Protein AF-A0A969N640-F1 (afdb_monomer)

Mean predicted aligned error: 11.04 Å

Foldseek 3Di:
DVVQVVCVVVVNLVDQDDDPDPDPVVVVSVVVNVVSVVVVVVVVVVVVVCVVVVVVVVVVVVVVVVVVVVVVVVVVVVVVVLLVLLVVLVVLEDDPVNQVPQPPDNDDDDDDAPDSAALWDWHWDADPNDIDIDIDGQPDHDDVSRVLNVVLSVLLVVCVVVVPDPVVVSVVSSVVD

Solvent-accessible surface area (backbone atoms only — not comparable to full-atom values): 10188 Å² total; per-residue (Å²): 101,72,72,38,54,55,37,42,74,72,69,41,52,85,61,68,50,89,60,97,47,97,48,74,69,21,56,51,33,53,52,50,38,50,52,36,50,50,52,42,52,50,51,56,50,50,52,50,49,50,53,51,52,51,50,53,50,51,51,51,51,52,51,51,53,51,51,51,53,51,52,53,52,52,51,53,50,51,52,52,52,43,52,52,52,36,52,52,55,62,69,71,38,68,48,73,68,62,37,66,67,41,80,99,52,93,59,88,86,87,87,80,50,93,55,76,26,36,15,66,45,58,44,71,46,81,55,94,91,43,80,48,78,49,75,47,73,37,85,70,65,28,66,68,17,25,53,52,37,52,51,52,51,51,50,52,56,49,42,52,76,70,64,66,78,54,66,68,59,54,52,56,56,58,77,71,112

Secondary structure (DSSP, 8-state):
-HHHHHHHHTT-TT-------SSHHHHHHHHHHHHHHHHHHHHHHHHHHHHHHHHHHHHHHHHHHHHHHHHHHHHHHHHHHHHHHHHHHHHHSPPHHHHHTSTT---------SSSS--EEEEEEEETTEEEEEEEE-SS-SHHHHHHHHHHHHHHHHHHHTT---HHHHHHHHTT-

Nearest PDB structures (foldseek):
  3ke6-assembly3_A  TM=8.665E-01  e=3.451E-02  Mycobacterium tuberculosis
  8c5v-assembly1_I  TM=5.801E-01  e=3.039E+00  Escherichia coli

Sequence (177 aa):
MRHGAERVRAGDYRTQVSLTSQDEFGLLAETFNSMVDEIRTQAETLESEVANRTAELAEANQAISTLNQQLQNENRRMEAELQVTRRLQQMILPGATELSEVPDLDIAGFMEPANEVGGDYYDVLVDHGQIKIGIGDVTGHGLQSGVLMLMVQTAVRTLLVCNERDPIKFLTILNRV

Radius of gyration: 40.29 Å; Cα contacts (8 Å, |Δi|>4): 142; chains: 1; bounding box: 74×31×105 Å

Structure (mmCIF, N/CA/C/O backbone):
data_AF-A0A969N640-F1
#
_entry.id   AF-A0A969N640-F1
#
loop_
_atom_site.group_PDB
_atom_site.id
_atom_site.type_symbol
_atom_site.label_atom_id
_atom_site.label_alt_id
_atom_site.label_comp_id
_atom_site.label_asym_id
_atom_site.label_entity_id
_atom_site.label_seq_id
_atom_site.pdbx_PDB_ins_code
_atom_site.Cartn_x
_atom_site.Cartn_y
_atom_site.Cartn_z
_atom_site.occupancy
_atom_site.B_iso_or_equiv
_atom_site.auth_seq_id
_atom_site.auth_comp_id
_atom_site.auth_asym_id
_atom_site.auth_atom_id
_atom_site.pdbx_PDB_model_num
ATOM 1 N N . MET A 1 1 ? 37.304 1.270 -61.835 1.00 68.06 1 MET A N 1
ATOM 2 C CA . MET A 1 1 ? 35.858 1.336 -61.513 1.00 68.06 1 MET A CA 1
ATOM 3 C C . MET A 1 1 ? 35.291 0.020 -60.993 1.00 68.06 1 MET A C 1
ATOM 5 O O . MET A 1 1 ? 35.078 -0.066 -59.794 1.00 68.06 1 MET A O 1
ATOM 9 N N . ARG A 1 2 ? 35.099 -1.019 -61.826 1.00 74.50 2 ARG A N 1
ATOM 10 C CA . ARG A 1 2 ? 34.402 -2.268 -61.433 1.00 74.50 2 ARG A CA 1
ATOM 11 C C . ARG A 1 2 ? 34.910 -2.908 -60.131 1.00 74.50 2 ARG A C 1
ATOM 13 O O . ARG A 1 2 ? 34.117 -3.205 -59.250 1.00 74.50 2 ARG A O 1
ATOM 20 N N . HIS A 1 3 ? 36.227 -3.034 -59.985 1.00 77.31 3 HIS A N 1
ATOM 21 C CA . HIS A 1 3 ? 36.832 -3.655 -58.804 1.00 77.31 3 HIS A CA 1
ATOM 22 C C . HIS A 1 3 ? 36.669 -2.819 -57.517 1.00 77.31 3 HIS A C 1
ATOM 24 O O . HIS A 1 3 ? 36.533 -3.371 -56.432 1.00 77.31 3 HIS A O 1
ATOM 30 N N . GLY A 1 4 ? 36.630 -1.484 -57.630 1.00 77.44 4 GLY A N 1
ATOM 31 C CA . GLY A 1 4 ? 36.367 -0.602 -56.487 1.00 77.44 4 GLY A CA 1
ATOM 32 C C . GLY A 1 4 ? 34.902 -0.630 -56.052 1.00 77.44 4 GLY A C 1
ATOM 33 O O . GLY A 1 4 ? 34.619 -0.701 -54.861 1.00 77.44 4 GLY A O 1
ATOM 34 N N . ALA A 1 5 ? 33.975 -0.686 -57.012 1.00 78.44 5 ALA A N 1
ATOM 35 C CA . ALA A 1 5 ? 32.548 -0.838 -56.733 1.00 78.44 5 ALA A CA 1
ATOM 36 C C . ALA A 1 5 ? 32.213 -2.188 -56.071 1.00 78.44 5 ALA A C 1
ATOM 38 O O . ALA A 1 5 ? 31.399 -2.239 -55.151 1.00 78.44 5 ALA A O 1
ATOM 3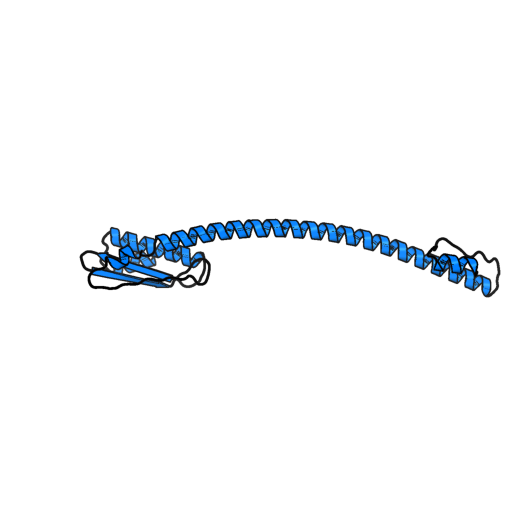9 N N . GLU A 1 6 ? 32.864 -3.279 -56.490 1.00 82.31 6 GLU A N 1
ATOM 40 C CA . GLU A 1 6 ? 32.692 -4.602 -55.871 1.00 82.31 6 GLU A CA 1
ATOM 41 C C . GLU A 1 6 ? 33.168 -4.631 -54.406 1.00 82.31 6 GLU A C 1
ATOM 43 O O . GLU A 1 6 ? 32.504 -5.249 -53.575 1.00 82.31 6 GLU A O 1
ATOM 48 N N . ARG A 1 7 ? 34.254 -3.917 -54.069 1.00 81.19 7 ARG A N 1
ATOM 49 C CA . ARG A 1 7 ? 34.759 -3.799 -52.688 1.00 81.19 7 ARG A CA 1
ATOM 50 C C . ARG A 1 7 ? 33.852 -2.960 -51.790 1.00 81.19 7 ARG A C 1
ATOM 52 O O . ARG A 1 7 ? 33.520 -3.399 -50.695 1.00 81.19 7 ARG A O 1
ATOM 59 N N . VAL A 1 8 ? 33.372 -1.816 -52.276 1.00 83.38 8 VAL A N 1
ATOM 60 C CA . VAL A 1 8 ? 32.396 -0.982 -51.547 1.00 83.38 8 VAL A CA 1
ATOM 61 C C . VAL A 1 8 ? 31.102 -1.757 -51.286 1.00 83.38 8 VAL A C 1
ATOM 63 O O . VAL A 1 8 ? 30.585 -1.733 -50.174 1.00 83.38 8 VAL A O 1
ATOM 66 N N . ARG A 1 9 ? 30.618 -2.537 -52.265 1.00 80.62 9 ARG A N 1
ATOM 67 C CA . ARG A 1 9 ? 29.452 -3.422 -52.082 1.00 80.62 9 ARG A CA 1
ATOM 68 C C . ARG A 1 9 ? 29.693 -4.518 -51.036 1.00 80.62 9 ARG A C 1
ATOM 70 O O . ARG A 1 9 ? 28.743 -4.985 -50.420 1.00 80.62 9 ARG A O 1
ATOM 77 N N . ALA A 1 10 ? 30.941 -4.937 -50.844 1.00 84.25 10 ALA A N 1
ATOM 78 C CA . ALA A 1 10 ? 31.332 -5.884 -49.804 1.00 84.25 10 ALA A CA 1
ATOM 79 C C . ALA A 1 10 ? 31.536 -5.224 -48.421 1.00 84.25 10 ALA A C 1
ATOM 81 O O . ALA A 1 10 ? 31.954 -5.909 -47.491 1.00 84.25 10 ALA A O 1
ATOM 82 N N . GLY A 1 11 ? 31.241 -3.923 -48.275 1.00 79.00 11 GLY A N 1
ATOM 83 C CA . GLY A 1 11 ? 31.370 -3.166 -47.024 1.00 79.00 11 GLY A CA 1
ATOM 84 C C . GLY A 1 11 ? 32.745 -2.524 -46.805 1.00 79.00 11 GLY A C 1
ATOM 85 O O . GLY A 1 11 ? 33.001 -1.967 -45.742 1.00 79.00 11 GLY A O 1
ATOM 86 N N . ASP A 1 12 ? 33.643 -2.585 -47.792 1.00 82.88 12 ASP A N 1
ATOM 87 C CA . ASP A 1 12 ? 34.991 -2.020 -47.703 1.00 82.88 12 ASP A CA 1
ATOM 88 C C . ASP A 1 12 ? 35.039 -0.582 -48.248 1.00 82.88 12 ASP A C 1
ATOM 90 O O . ASP A 1 12 ? 35.479 -0.313 -49.374 1.00 82.88 12 ASP A O 1
ATOM 94 N N . TYR A 1 13 ? 34.595 0.357 -47.407 1.00 81.69 13 TYR A N 1
ATOM 95 C CA . TYR A 1 13 ? 34.566 1.801 -47.682 1.00 81.69 13 TYR A CA 1
ATOM 96 C C . TYR A 1 13 ? 35.938 2.493 -47.570 1.00 81.69 13 TYR A C 1
ATOM 98 O O . TYR A 1 13 ? 36.031 3.719 -47.582 1.00 81.69 13 TYR A O 1
ATOM 106 N N . ARG A 1 14 ? 37.035 1.731 -47.447 1.00 79.25 14 ARG A N 1
ATOM 107 C CA . ARG A 1 14 ? 38.412 2.267 -47.488 1.00 79.25 14 ARG A CA 1
ATOM 108 C C . ARG A 1 14 ? 38.986 2.280 -48.903 1.00 79.25 14 ARG A C 1
ATOM 110 O O . ARG A 1 14 ? 40.107 2.732 -49.126 1.00 79.25 14 ARG A O 1
ATOM 117 N N . THR A 1 15 ? 38.236 1.745 -49.859 1.00 76.00 15 THR A N 1
ATOM 118 C CA . THR A 1 15 ? 38.644 1.662 -51.256 1.00 76.00 15 THR A CA 1
ATOM 119 C C . THR A 1 15 ? 38.383 2.973 -51.972 1.00 76.00 15 THR A C 1
ATOM 121 O O . THR A 1 15 ? 37.240 3.407 -52.054 1.00 76.00 15 THR A O 1
ATOM 124 N N . GLN A 1 16 ? 39.416 3.540 -52.587 1.00 75.50 16 GLN A N 1
ATOM 125 C CA . GLN A 1 16 ? 39.259 4.629 -53.545 1.00 75.50 16 GLN A CA 1
ATOM 126 C C . GLN A 1 16 ? 39.475 4.108 -54.963 1.00 75.50 16 GLN A C 1
ATOM 128 O O . GLN A 1 16 ? 40.333 3.256 -55.215 1.00 75.50 16 GLN A O 1
ATOM 133 N N . VAL A 1 17 ? 38.690 4.616 -55.906 1.00 79.38 17 VAL A N 1
ATOM 134 C CA . VAL A 1 17 ? 38.925 4.382 -57.327 1.00 79.38 17 VAL A CA 1
ATOM 135 C C . VAL A 1 17 ? 39.843 5.477 -57.849 1.00 79.38 17 VAL A C 1
ATOM 137 O O . VAL A 1 17 ? 39.431 6.625 -57.982 1.00 79.38 17 VAL A O 1
ATOM 140 N N . SER A 1 18 ? 41.084 5.119 -58.173 1.00 67.81 18 SER A N 1
ATOM 141 C CA . SER A 1 18 ? 42.029 6.025 -58.829 1.00 67.81 18 SER A CA 1
ATOM 142 C C . SER A 1 18 ? 41.826 5.975 -60.345 1.00 67.81 18 SER A C 1
ATOM 144 O O . SER A 1 18 ? 42.110 4.959 -60.981 1.00 67.81 18 SER A O 1
ATOM 146 N N . LEU A 1 19 ? 41.316 7.059 -60.928 1.00 69.81 19 LEU A N 1
ATOM 147 C CA . LEU A 1 19 ? 41.245 7.265 -62.374 1.00 69.81 19 LEU A CA 1
ATOM 148 C C . LEU A 1 19 ? 41.818 8.643 -62.698 1.00 69.81 19 LEU A C 1
ATOM 150 O O . LEU A 1 19 ? 41.260 9.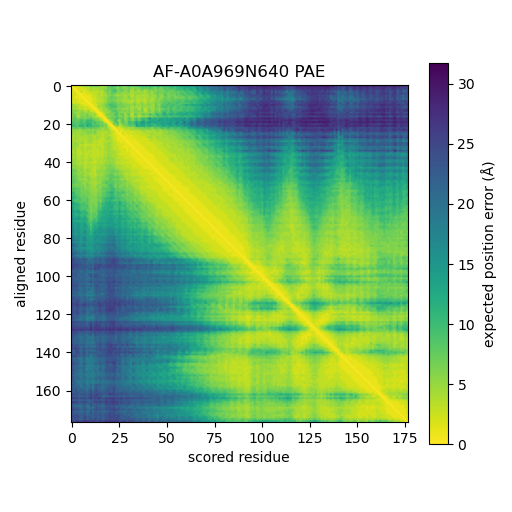656 -62.294 1.00 69.81 19 LEU A O 1
ATOM 154 N N . THR A 1 20 ? 42.924 8.676 -63.436 1.00 61.50 20 THR A N 1
ATOM 155 C CA . THR A 1 20 ? 43.537 9.921 -63.910 1.00 61.50 20 THR A CA 1
ATOM 156 C C . THR A 1 20 ? 43.004 10.213 -65.308 1.00 61.50 20 THR A C 1
ATOM 158 O O . THR A 1 20 ? 43.667 9.929 -66.302 1.00 61.50 20 THR A O 1
ATOM 161 N N . SER A 1 21 ? 41.768 10.703 -65.394 1.00 71.62 21 SER A N 1
ATOM 162 C CA . SER A 1 21 ? 41.173 11.160 -66.654 1.00 71.62 21 SER A CA 1
ATOM 163 C C . SER A 1 21 ? 40.450 12.484 -66.431 1.00 71.62 21 SER A C 1
ATOM 165 O O . SER A 1 21 ? 39.826 12.667 -65.393 1.00 71.62 21 SER A O 1
ATOM 167 N N . GLN A 1 22 ? 40.549 13.413 -67.384 1.00 73.50 22 GLN A N 1
ATOM 168 C CA . GLN A 1 22 ? 39.854 14.713 -67.346 1.00 73.50 22 GLN A CA 1
ATOM 169 C C . GLN A 1 22 ? 38.490 14.667 -68.061 1.00 73.50 22 GLN A C 1
ATOM 171 O O . GLN A 1 22 ? 37.955 15.698 -68.460 1.00 73.50 22 GLN A O 1
ATOM 176 N N . ASP A 1 23 ? 37.951 13.466 -68.266 1.00 81.00 23 ASP A N 1
ATOM 177 C CA . ASP A 1 23 ? 36.669 13.216 -68.919 1.00 81.00 23 ASP A CA 1
ATOM 178 C C . ASP A 1 23 ? 35.560 12.872 -67.902 1.00 81.00 23 ASP A C 1
ATOM 180 O O . ASP A 1 23 ? 35.745 12.900 -66.682 1.00 81.00 23 ASP A O 1
ATOM 184 N N . GLU A 1 24 ? 34.382 12.522 -68.415 1.00 81.31 24 GLU A N 1
ATOM 185 C CA . GLU A 1 24 ? 33.203 12.139 -67.629 1.00 81.31 24 GLU A CA 1
ATOM 186 C C . GLU A 1 24 ? 33.459 10.936 -66.696 1.00 81.31 24 GLU A C 1
ATOM 188 O O . GLU A 1 24 ? 32.820 10.814 -65.648 1.00 81.31 24 GLU A O 1
ATOM 193 N N . PHE A 1 25 ? 34.422 10.064 -67.023 1.00 79.88 25 PHE A N 1
ATOM 194 C CA . PHE A 1 25 ? 34.791 8.927 -66.177 1.00 79.88 25 PHE A CA 1
ATOM 195 C C . PHE A 1 25 ? 35.654 9.345 -64.983 1.00 79.88 25 PHE A C 1
ATOM 197 O O . PHE A 1 25 ? 35.561 8.712 -63.928 1.00 79.88 25 PHE A O 1
ATOM 204 N N . GLY A 1 26 ? 36.454 10.406 -65.127 1.00 79.81 26 GLY A N 1
ATOM 205 C CA . GLY A 1 26 ? 37.161 11.052 -64.019 1.00 79.81 26 GLY A CA 1
ATOM 206 C C . GLY A 1 26 ? 36.195 11.681 -63.016 1.00 79.81 26 GLY A C 1
ATOM 207 O O . GLY A 1 26 ? 36.244 11.360 -61.829 1.00 79.81 26 GLY A O 1
ATOM 208 N N . LEU A 1 27 ? 35.232 12.472 -63.505 1.00 83.19 27 LEU A N 1
ATOM 209 C CA . LEU A 1 27 ? 34.199 13.100 -62.668 1.00 83.19 27 LEU A CA 1
ATOM 210 C C . LEU A 1 27 ? 33.345 12.063 -61.915 1.00 83.19 27 LEU A C 1
ATOM 212 O O . LEU A 1 27 ? 33.031 12.233 -60.733 1.00 83.19 27 LEU A O 1
ATOM 216 N N . LEU A 1 28 ? 32.991 10.955 -62.576 1.00 84.75 28 LEU A N 1
ATOM 217 C CA . LEU A 1 28 ? 32.268 9.855 -61.938 1.00 84.75 28 LEU A CA 1
ATOM 218 C C . LEU A 1 28 ? 33.107 9.171 -60.847 1.00 84.75 28 LEU A C 1
ATOM 220 O O . LEU A 1 28 ? 32.552 8.755 -59.832 1.00 84.75 28 LEU A O 1
ATOM 224 N N . ALA A 1 29 ? 34.427 9.049 -61.032 1.00 83.50 29 ALA A N 1
ATOM 225 C CA . ALA A 1 29 ? 35.324 8.465 -60.033 1.00 83.50 29 ALA A CA 1
ATOM 226 C C . ALA A 1 29 ? 35.430 9.345 -58.784 1.00 83.50 29 ALA A C 1
ATOM 228 O O . ALA A 1 29 ? 35.357 8.828 -57.671 1.00 83.50 29 ALA A O 1
ATOM 229 N N . GLU A 1 30 ? 35.538 10.662 -58.961 1.00 84.88 30 GLU A N 1
ATOM 230 C CA . GLU A 1 30 ? 35.542 11.630 -57.860 1.00 84.88 30 GLU A CA 1
ATOM 231 C C . GLU A 1 30 ? 34.211 11.626 -57.100 1.00 84.88 30 GLU A C 1
ATOM 233 O O . GLU A 1 30 ? 34.201 11.505 -55.874 1.00 84.88 30 GLU A O 1
ATOM 238 N N . THR A 1 31 ? 33.085 11.651 -57.821 1.00 86.88 31 THR A N 1
ATOM 239 C CA . THR A 1 31 ? 31.741 11.593 -57.219 1.00 86.88 31 THR A CA 1
ATOM 240 C C . THR A 1 31 ? 31.531 10.281 -56.458 1.00 86.88 31 THR A C 1
ATOM 242 O O . THR A 1 31 ? 31.010 10.278 -55.343 1.00 86.88 31 THR A O 1
ATOM 245 N N . PHE A 1 32 ? 31.977 9.156 -57.028 1.00 86.94 32 PHE A N 1
ATOM 246 C CA . PHE A 1 32 ? 31.930 7.851 -56.370 1.00 86.94 32 PHE A CA 1
ATOM 247 C C . PHE A 1 32 ? 32.767 7.833 -55.086 1.00 86.94 32 PHE A C 1
ATOM 249 O O . PHE A 1 32 ? 32.270 7.401 -54.050 1.00 86.94 32 PHE A O 1
ATOM 256 N N . ASN A 1 33 ? 34.003 8.338 -55.127 1.00 86.38 33 ASN A N 1
ATOM 257 C CA . ASN A 1 33 ? 34.869 8.398 -53.949 1.00 86.38 33 ASN A CA 1
ATOM 258 C C . ASN A 1 33 ? 34.276 9.298 -52.850 1.00 86.38 33 ASN A C 1
ATOM 260 O O . ASN A 1 33 ? 34.299 8.906 -51.687 1.00 86.38 33 ASN A O 1
ATOM 264 N N . SER A 1 34 ? 33.673 10.439 -53.207 1.00 89.31 34 SER A N 1
ATOM 265 C CA . SER A 1 34 ? 33.004 11.321 -52.240 1.00 89.31 34 SER A CA 1
ATOM 266 C C . SER A 1 34 ? 31.808 10.642 -51.564 1.00 89.31 34 SER A C 1
ATOM 268 O O . SER A 1 34 ? 31.659 10.756 -50.352 1.00 89.31 34 SER A O 1
ATOM 270 N N . MET A 1 35 ? 30.980 9.899 -52.313 1.00 89.19 35 MET A N 1
ATOM 271 C CA . MET A 1 35 ? 29.875 9.124 -51.724 1.00 89.19 35 MET A CA 1
ATOM 272 C C . MET A 1 35 ? 30.386 8.022 -50.787 1.00 89.19 35 MET A C 1
ATOM 274 O O . MET A 1 35 ? 29.795 7.781 -49.739 1.00 89.19 35 MET A O 1
ATOM 278 N N . VAL A 1 36 ? 31.484 7.347 -51.142 1.00 89.19 36 VAL A N 1
ATOM 279 C CA . VAL A 1 36 ? 32.095 6.306 -50.297 1.00 89.19 36 VAL A CA 1
ATOM 280 C C . VAL A 1 36 ? 32.647 6.896 -48.999 1.00 89.19 36 VAL A C 1
ATOM 282 O O . VAL A 1 36 ? 32.447 6.308 -47.936 1.00 89.19 36 VAL A O 1
ATOM 285 N N . ASP A 1 37 ? 33.299 8.057 -49.070 1.00 88.94 37 ASP A N 1
ATOM 286 C CA . ASP A 1 37 ? 33.786 8.763 -47.884 1.00 88.94 37 ASP A CA 1
ATOM 287 C C . ASP A 1 37 ? 32.623 9.233 -46.991 1.00 88.94 37 ASP A C 1
ATOM 289 O O . ASP A 1 37 ? 32.688 9.051 -45.776 1.00 88.94 37 ASP A O 1
ATOM 293 N N . GLU A 1 38 ? 31.531 9.745 -47.569 1.00 91.56 38 GLU A N 1
ATOM 294 C CA . GLU A 1 38 ? 30.337 10.143 -46.811 1.00 91.56 38 GLU A CA 1
ATOM 295 C C . GLU A 1 38 ? 29.669 8.946 -46.114 1.00 91.56 38 GLU A C 1
ATOM 297 O O . GLU A 1 38 ? 29.370 9.017 -44.921 1.00 91.56 38 GLU A O 1
ATOM 302 N N . ILE A 1 39 ? 29.508 7.816 -46.816 1.00 90.06 39 ILE A N 1
ATOM 303 C CA . ILE A 1 39 ? 28.973 6.572 -46.239 1.00 90.06 39 ILE A CA 1
ATOM 304 C C . ILE A 1 39 ? 29.855 6.082 -45.088 1.00 90.06 39 ILE A C 1
ATOM 306 O O . ILE A 1 39 ? 29.331 5.678 -44.050 1.00 90.06 39 ILE A O 1
ATOM 310 N N . ARG A 1 40 ? 31.186 6.134 -45.237 1.00 88.06 40 ARG A N 1
ATOM 311 C CA . ARG A 1 40 ? 32.113 5.754 -44.161 1.00 88.06 40 ARG A CA 1
ATOM 312 C C . ARG A 1 40 ? 31.911 6.635 -42.933 1.00 88.06 40 ARG A C 1
ATOM 314 O O . ARG A 1 40 ? 31.755 6.112 -41.834 1.00 88.06 40 ARG A O 1
ATOM 321 N N . THR A 1 41 ? 31.888 7.954 -43.115 1.00 92.12 41 THR A N 1
ATOM 322 C CA . THR A 1 41 ? 31.708 8.901 -42.009 1.00 92.12 41 THR A CA 1
ATOM 323 C C . THR A 1 41 ? 30.354 8.724 -41.326 1.00 92.12 41 THR A C 1
ATOM 325 O O . THR A 1 41 ? 30.282 8.768 -40.096 1.00 92.12 41 THR A O 1
ATOM 328 N N . GLN A 1 42 ? 29.287 8.475 -42.089 1.00 92.00 42 GLN A N 1
ATOM 329 C CA . GLN A 1 42 ? 27.976 8.170 -41.518 1.00 92.00 42 GLN A CA 1
ATOM 330 C C . GLN A 1 42 ? 27.998 6.864 -40.719 1.00 92.00 42 GLN A C 1
ATOM 332 O O . GLN A 1 42 ? 27.492 6.850 -39.601 1.00 92.00 42 GLN A O 1
ATOM 337 N N . ALA A 1 43 ? 28.613 5.797 -41.240 1.00 89.44 43 ALA A N 1
ATOM 338 C CA . ALA A 1 43 ? 28.718 4.518 -40.538 1.00 89.44 43 ALA A CA 1
ATOM 339 C C . ALA A 1 43 ? 29.484 4.653 -39.212 1.00 89.44 43 ALA A C 1
ATOM 341 O O . ALA A 1 43 ? 28.984 4.229 -38.175 1.00 89.44 43 ALA A O 1
ATOM 342 N N . GLU A 1 44 ? 30.638 5.325 -39.221 1.00 90.69 44 GLU A N 1
ATOM 343 C CA . GLU A 1 44 ? 31.444 5.575 -38.016 1.00 90.69 44 GLU A CA 1
ATOM 344 C C . GLU A 1 44 ? 30.684 6.426 -36.983 1.00 90.69 44 GLU A C 1
ATOM 346 O O . GLU A 1 44 ? 30.726 6.151 -35.781 1.00 90.69 44 GLU A O 1
ATOM 351 N N . THR A 1 45 ? 29.946 7.442 -37.442 1.00 95.56 45 THR A N 1
ATOM 352 C CA . THR A 1 45 ? 29.126 8.291 -36.563 1.00 95.56 45 THR A CA 1
ATOM 353 C C . THR A 1 45 ? 27.988 7.493 -35.932 1.00 95.56 45 THR A C 1
ATOM 355 O O . THR A 1 45 ? 27.774 7.582 -34.724 1.00 95.56 45 THR A O 1
ATOM 358 N N . LEU A 1 46 ? 27.286 6.682 -36.729 1.00 95.25 46 LEU A N 1
ATOM 359 C CA . LEU A 1 46 ? 26.159 5.876 -36.266 1.00 95.25 46 LEU A CA 1
ATOM 360 C C . LEU A 1 46 ? 26.611 4.800 -35.274 1.00 95.25 46 LEU A C 1
ATOM 362 O O . LEU A 1 46 ? 25.953 4.592 -34.261 1.00 95.25 46 LEU A O 1
ATOM 366 N N . GLU A 1 47 ? 27.744 4.141 -35.531 1.00 93.88 47 GLU A N 1
ATOM 367 C CA . GLU A 1 47 ? 28.332 3.165 -34.607 1.00 93.88 47 GLU A CA 1
ATOM 368 C C . GLU A 1 47 ? 28.692 3.809 -33.264 1.00 93.88 47 GLU A C 1
ATOM 370 O O . GLU A 1 47 ? 28.375 3.256 -32.209 1.00 93.88 47 GLU A O 1
ATOM 375 N N . SER A 1 48 ? 29.291 5.004 -33.295 1.00 96.00 48 SER A N 1
ATOM 376 C CA . SER A 1 48 ? 29.595 5.780 -32.089 1.00 96.00 48 SER A CA 1
ATOM 377 C C . SER A 1 48 ? 28.325 6.168 -31.325 1.00 96.00 48 SER A C 1
ATOM 379 O O . SER A 1 48 ? 28.246 5.993 -30.107 1.00 96.00 48 SER A O 1
ATOM 381 N N . GLU A 1 49 ? 27.289 6.636 -32.026 1.00 96.56 49 GLU A N 1
ATOM 382 C CA . GLU A 1 49 ? 26.020 7.007 -31.400 1.00 96.56 49 GLU A CA 1
ATOM 383 C C . GLU A 1 49 ? 25.307 5.791 -30.797 1.00 96.56 49 GLU A C 1
ATOM 385 O O . GLU A 1 49 ? 24.862 5.850 -29.652 1.00 96.56 49 GLU A O 1
ATOM 390 N N . VAL A 1 50 ? 25.264 4.661 -31.508 1.00 97.38 50 VAL A N 1
ATOM 391 C CA . VAL A 1 50 ? 24.702 3.406 -30.990 1.00 97.38 50 VAL A CA 1
ATOM 392 C C . VAL A 1 50 ? 25.465 2.942 -29.753 1.00 97.38 50 VAL A C 1
ATOM 394 O O . VAL A 1 50 ? 24.829 2.557 -28.771 1.00 97.38 50 VAL A O 1
ATOM 397 N N . ALA A 1 51 ? 26.798 3.006 -29.751 1.00 96.38 51 ALA A N 1
ATOM 398 C CA . ALA A 1 51 ? 27.600 2.641 -28.586 1.00 96.38 51 ALA A CA 1
ATOM 399 C C . ALA A 1 51 ? 27.279 3.532 -27.373 1.00 96.38 51 ALA A C 1
ATOM 401 O O . ALA A 1 51 ? 27.011 3.013 -26.286 1.00 96.38 51 ALA A O 1
ATOM 402 N N . ASN A 1 52 ? 27.214 4.853 -27.571 1.00 96.88 52 ASN A N 1
ATOM 403 C CA . ASN A 1 52 ? 26.884 5.808 -26.512 1.00 96.88 52 ASN A CA 1
ATOM 404 C C . ASN A 1 52 ? 25.465 5.589 -25.972 1.00 96.88 52 ASN A C 1
ATOM 406 O O . ASN A 1 52 ? 25.277 5.453 -24.765 1.00 96.88 52 ASN A O 1
ATOM 410 N N . ARG A 1 53 ? 24.467 5.461 -26.855 1.00 96.56 53 ARG A N 1
ATOM 411 C CA . ARG A 1 53 ? 23.073 5.206 -26.461 1.00 96.56 53 ARG A CA 1
ATOM 412 C C . ARG A 1 53 ? 22.897 3.863 -25.766 1.00 96.56 53 ARG A C 1
ATOM 414 O O . ARG A 1 53 ? 22.106 3.762 -24.834 1.00 96.56 53 ARG A O 1
ATOM 421 N N . THR A 1 54 ? 23.635 2.838 -26.187 1.00 97.12 54 THR A N 1
ATOM 422 C CA . THR A 1 54 ? 23.602 1.524 -25.531 1.00 97.12 54 THR A CA 1
ATOM 423 C C . THR A 1 54 ? 24.177 1.607 -24.118 1.00 97.12 54 THR A C 1
ATOM 425 O O . THR A 1 54 ? 23.617 1.002 -23.204 1.00 97.12 54 THR A O 1
ATOM 428 N N . ALA A 1 55 ? 25.246 2.384 -23.913 1.00 97.06 55 ALA A N 1
ATOM 429 C CA . ALA A 1 55 ? 25.813 2.625 -22.589 1.00 97.06 55 ALA A CA 1
ATOM 430 C C . ALA A 1 55 ? 24.852 3.416 -21.682 1.00 97.06 55 ALA A C 1
ATOM 432 O O . ALA A 1 55 ? 24.578 2.975 -20.567 1.00 97.06 55 ALA A O 1
ATOM 433 N N . GLU A 1 56 ? 24.271 4.514 -22.183 1.00 97.25 56 GLU A N 1
ATOM 434 C CA . GLU A 1 56 ? 23.252 5.301 -21.465 1.00 97.25 56 GLU A CA 1
ATOM 435 C C . GLU A 1 56 ? 22.050 4.432 -21.062 1.00 97.25 56 GLU A C 1
ATOM 437 O O . GLU A 1 56 ? 21.579 4.479 -19.925 1.00 97.25 56 GLU A O 1
ATOM 442 N N . LEU A 1 57 ? 21.560 3.600 -21.986 1.00 97.75 57 LEU A N 1
ATOM 443 C CA . LEU A 1 57 ? 20.426 2.716 -21.734 1.00 97.75 57 LEU A CA 1
ATOM 444 C C . LEU A 1 57 ? 20.764 1.637 -20.697 1.00 97.75 57 LEU A C 1
ATOM 446 O O . LEU A 1 57 ? 19.919 1.301 -19.866 1.00 97.75 57 LEU A O 1
ATOM 450 N N . ALA A 1 58 ? 21.981 1.091 -20.725 1.00 97.19 58 ALA A N 1
ATOM 451 C CA . ALA A 1 58 ? 22.435 0.124 -19.731 1.00 97.19 58 ALA A CA 1
ATOM 452 C C . ALA A 1 58 ? 22.484 0.744 -18.326 1.00 97.19 58 ALA A C 1
ATOM 454 O O . ALA A 1 58 ? 21.988 0.136 -17.374 1.00 97.19 58 ALA A O 1
ATOM 455 N N . GLU A 1 59 ? 23.002 1.968 -18.207 1.00 97.75 59 GLU A N 1
ATOM 456 C CA . GLU A 1 59 ? 23.032 2.713 -16.946 1.00 97.75 59 GLU A CA 1
ATOM 457 C C . GLU A 1 59 ? 21.615 3.007 -16.432 1.00 97.75 59 GLU A C 1
ATOM 459 O O . GLU A 1 59 ? 21.291 2.703 -15.280 1.00 97.75 59 GLU A O 1
ATOM 464 N N . ALA A 1 60 ? 20.732 3.510 -17.299 1.00 96.88 60 ALA A N 1
ATOM 465 C CA . ALA A 1 60 ? 19.341 3.782 -16.950 1.00 96.88 60 ALA A CA 1
ATOM 466 C C . ALA A 1 60 ? 18.601 2.513 -16.493 1.00 96.88 60 ALA A C 1
ATOM 468 O O . ALA A 1 60 ? 17.900 2.530 -15.479 1.00 96.88 60 ALA A O 1
ATOM 469 N N . ASN A 1 61 ? 18.793 1.388 -17.188 1.00 97.50 61 ASN A N 1
ATOM 470 C CA . ASN A 1 61 ? 18.198 0.106 -16.808 1.00 97.50 61 ASN A CA 1
ATOM 471 C C . ASN A 1 61 ? 18.708 -0.387 -15.448 1.00 97.50 61 ASN A C 1
ATOM 473 O O . ASN A 1 61 ? 17.926 -0.901 -14.645 1.00 97.50 61 ASN A O 1
ATOM 477 N N . GLN A 1 62 ? 19.998 -0.206 -15.155 1.00 97.62 62 GLN A N 1
ATOM 478 C CA . GLN A 1 62 ? 20.567 -0.56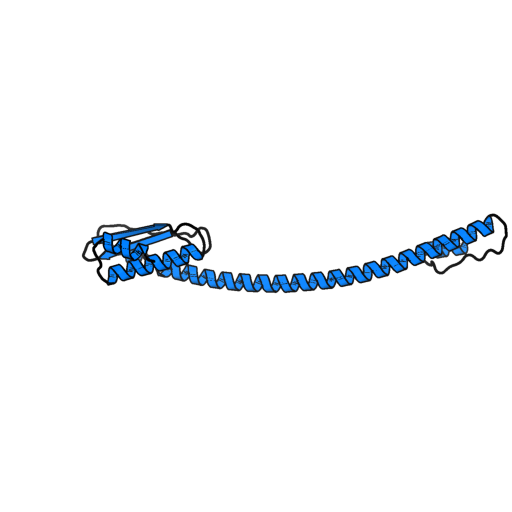4 -13.858 1.00 97.62 62 GLN A CA 1
ATOM 479 C C . GLN A 1 62 ? 20.008 0.314 -12.728 1.00 97.62 62 GLN A C 1
ATOM 481 O O . GLN A 1 62 ? 19.664 -0.199 -11.656 1.00 97.62 62 GLN A O 1
ATOM 486 N N . ALA A 1 63 ? 19.857 1.618 -12.971 1.00 97.31 63 ALA A N 1
ATOM 487 C CA . ALA A 1 63 ? 19.242 2.542 -12.023 1.00 97.31 63 ALA A CA 1
ATOM 488 C C . ALA A 1 63 ? 17.775 2.170 -11.744 1.00 97.31 63 ALA A C 1
ATOM 490 O O . ALA A 1 63 ? 17.385 2.039 -10.582 1.00 97.31 63 ALA A O 1
ATOM 491 N N . ILE A 1 64 ? 16.986 1.903 -12.792 1.00 98.00 64 ILE A N 1
ATOM 492 C CA . ILE A 1 64 ? 15.588 1.455 -12.674 1.00 98.00 64 ILE A CA 1
ATOM 493 C C . ILE A 1 64 ? 15.501 0.140 -11.895 1.00 98.00 64 ILE A C 1
ATOM 495 O O . ILE A 1 64 ? 14.666 0.009 -11.002 1.00 98.00 64 ILE A O 1
ATOM 499 N N . SER A 1 65 ? 16.371 -0.829 -12.189 1.00 97.69 65 SER A N 1
ATOM 500 C CA . SER A 1 65 ? 16.398 -2.107 -11.471 1.00 97.69 65 SER A CA 1
ATOM 501 C C . SER A 1 65 ? 16.670 -1.914 -9.978 1.00 97.69 65 SER A C 1
ATOM 503 O O . SER A 1 65 ? 16.010 -2.532 -9.142 1.00 97.69 65 SER A O 1
ATOM 505 N N . THR A 1 66 ? 17.615 -1.039 -9.635 1.00 97.81 66 THR A N 1
ATOM 506 C CA . THR A 1 66 ? 17.958 -0.734 -8.239 1.00 97.81 66 THR A CA 1
ATOM 507 C C . THR A 1 66 ? 16.786 -0.067 -7.521 1.00 97.81 66 THR A C 1
ATOM 509 O O . THR A 1 66 ? 16.414 -0.480 -6.422 1.00 97.81 66 THR A O 1
ATOM 512 N N . LEU A 1 67 ? 16.151 0.917 -8.162 1.00 97.38 67 LEU A N 1
ATOM 513 C CA . LEU A 1 67 ? 14.991 1.607 -7.606 1.00 97.38 67 LEU A CA 1
ATOM 514 C C . LEU A 1 67 ? 13.801 0.656 -7.412 1.00 97.38 67 LEU A C 1
ATOM 516 O O . LEU A 1 67 ? 13.163 0.671 -6.363 1.00 97.38 67 LEU A O 1
ATOM 520 N N . ASN A 1 68 ? 13.539 -0.224 -8.381 1.00 97.69 68 ASN A N 1
ATOM 521 C CA . ASN A 1 68 ? 12.487 -1.233 -8.271 1.00 97.69 68 ASN A CA 1
ATOM 522 C C . ASN A 1 68 ? 12.723 -2.180 -7.090 1.00 97.69 68 ASN A C 1
ATOM 524 O O . ASN A 1 68 ? 11.778 -2.506 -6.373 1.00 97.69 68 ASN A O 1
ATOM 528 N N . GLN A 1 69 ? 13.968 -2.596 -6.846 1.00 97.50 69 GLN A N 1
ATOM 529 C CA . GLN A 1 69 ? 14.299 -3.413 -5.676 1.00 97.50 69 GLN A CA 1
ATOM 530 C C . GLN A 1 69 ? 14.051 -2.665 -4.361 1.00 97.50 69 GLN A C 1
ATOM 532 O O . GLN A 1 69 ? 13.501 -3.243 -3.423 1.00 97.50 69 GLN A O 1
ATOM 537 N N . GLN A 1 70 ? 14.413 -1.381 -4.288 1.00 97.25 70 GLN A N 1
ATOM 538 C CA . GLN A 1 70 ? 14.143 -0.552 -3.110 1.00 97.25 70 GLN A CA 1
ATOM 539 C C . GLN A 1 70 ? 12.638 -0.403 -2.857 1.00 97.25 70 GLN A C 1
ATOM 541 O O . GLN A 1 70 ? 12.186 -0.645 -1.739 1.00 97.25 70 GLN A O 1
ATOM 546 N N . LEU A 1 71 ? 11.857 -0.098 -3.897 1.00 97.50 71 LEU A N 1
ATOM 547 C CA . LEU A 1 71 ? 10.399 0.010 -3.810 1.00 97.50 71 LEU A CA 1
ATOM 548 C C . LEU A 1 71 ? 9.748 -1.301 -3.363 1.00 97.50 71 LEU A C 1
ATOM 550 O O . LEU A 1 71 ? 8.871 -1.294 -2.505 1.00 97.50 71 LEU A O 1
ATOM 554 N N . GLN A 1 72 ? 10.196 -2.441 -3.895 1.00 97.19 72 GLN A N 1
ATOM 555 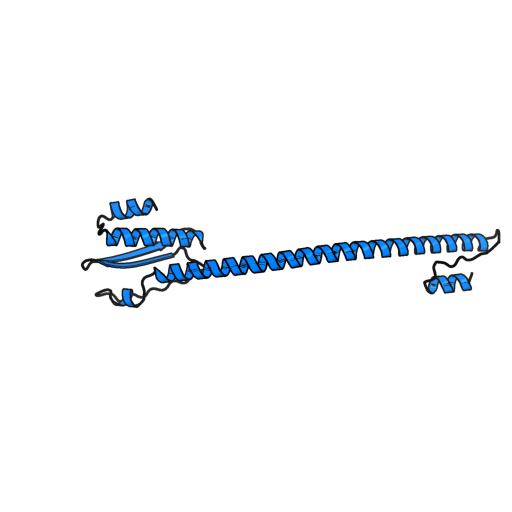C CA . GLN A 1 72 ? 9.690 -3.748 -3.471 1.00 97.19 72 GLN A CA 1
ATOM 556 C C . GLN A 1 72 ? 9.979 -4.031 -1.994 1.00 97.19 72 GLN A C 1
ATOM 558 O O . GLN A 1 72 ? 9.127 -4.586 -1.301 1.00 97.19 72 GLN A O 1
ATOM 563 N N . ASN A 1 73 ? 11.161 -3.660 -1.502 1.00 96.69 73 ASN A N 1
ATOM 564 C CA . ASN A 1 73 ? 11.512 -3.854 -0.098 1.00 96.69 73 ASN A CA 1
ATOM 565 C C . ASN A 1 73 ? 10.696 -2.943 0.829 1.00 96.69 73 ASN A C 1
ATOM 567 O O . ASN A 1 73 ? 10.201 -3.420 1.849 1.00 96.69 73 ASN A O 1
ATOM 571 N N . GLU A 1 74 ? 10.504 -1.674 0.464 1.00 95.94 74 GLU A N 1
ATOM 572 C CA . GLU A 1 74 ? 9.648 -0.753 1.222 1.00 95.94 74 GLU A CA 1
ATOM 573 C C . GLU A 1 74 ? 8.188 -1.217 1.238 1.00 95.94 74 GLU A C 1
ATOM 575 O O . GLU A 1 74 ? 7.582 -1.257 2.306 1.00 95.94 74 GLU A O 1
ATOM 580 N N . ASN A 1 75 ? 7.647 -1.663 0.099 1.00 93.50 75 ASN A N 1
ATOM 581 C CA . ASN A 1 75 ? 6.289 -2.207 0.035 1.00 93.50 75 ASN A CA 1
ATOM 582 C C . ASN A 1 75 ? 6.117 -3.413 0.964 1.00 93.50 75 ASN A C 1
ATOM 584 O O . ASN A 1 75 ? 5.152 -3.461 1.720 1.00 93.50 75 ASN A O 1
ATOM 588 N N . ARG A 1 76 ? 7.074 -4.352 0.977 1.00 94.44 76 ARG A N 1
ATOM 589 C CA . ARG A 1 76 ? 7.036 -5.495 1.908 1.00 94.44 76 ARG A CA 1
ATOM 590 C C . ARG A 1 76 ? 7.082 -5.055 3.370 1.00 94.44 76 ARG A C 1
ATOM 592 O O . ARG A 1 76 ? 6.414 -5.663 4.202 1.00 94.44 76 ARG A O 1
ATOM 599 N N . ARG A 1 77 ? 7.874 -4.025 3.701 1.00 94.31 77 ARG A N 1
ATOM 600 C CA . ARG A 1 77 ? 7.927 -3.496 5.072 1.00 94.31 77 ARG A CA 1
ATOM 601 C C . ARG A 1 77 ? 6.586 -2.881 5.469 1.00 94.31 77 ARG A C 1
ATOM 603 O O . ARG A 1 77 ? 6.074 -3.219 6.531 1.00 94.31 77 ARG A O 1
ATOM 610 N N . MET A 1 78 ? 6.005 -2.044 4.609 1.00 89.56 78 MET A N 1
ATOM 611 C CA . MET A 1 78 ? 4.693 -1.436 4.856 1.00 89.56 78 MET A CA 1
ATOM 612 C C . MET A 1 78 ? 3.594 -2.490 4.988 1.00 89.56 78 MET A C 1
ATOM 614 O O . MET A 1 78 ? 2.765 -2.402 5.886 1.00 89.56 78 MET A O 1
ATOM 618 N N . GLU A 1 79 ? 3.610 -3.525 4.149 1.00 89.06 79 GLU A N 1
ATOM 619 C CA . GLU A 1 79 ? 2.646 -4.623 4.227 1.00 89.06 79 GLU A CA 1
ATOM 620 C C . GLU A 1 79 ? 2.746 -5.375 5.565 1.00 89.06 79 GLU A C 1
ATOM 622 O O . GLU A 1 79 ? 1.727 -5.676 6.187 1.00 89.06 79 GLU A O 1
ATOM 627 N N . ALA A 1 80 ? 3.965 -5.611 6.062 1.00 89.38 80 ALA A N 1
ATOM 628 C CA . ALA A 1 80 ? 4.174 -6.209 7.379 1.00 89.38 80 ALA A CA 1
ATOM 629 C C . ALA A 1 80 ? 3.652 -5.313 8.519 1.00 89.38 80 ALA A C 1
ATOM 631 O O . ALA A 1 80 ? 3.002 -5.810 9.440 1.00 89.38 80 ALA A O 1
ATOM 632 N N . GLU A 1 81 ? 3.894 -4.001 8.456 1.00 87.19 81 GLU A N 1
ATOM 633 C CA . GLU A 1 81 ? 3.366 -3.037 9.432 1.00 87.19 81 GLU A CA 1
ATOM 634 C C . GLU A 1 81 ? 1.827 -3.018 9.428 1.00 87.19 81 GLU A C 1
ATOM 636 O O . GLU A 1 81 ? 1.202 -3.110 10.487 1.00 87.19 81 GLU A O 1
ATOM 641 N N . LEU A 1 82 ? 1.205 -3.006 8.246 1.00 85.31 82 LEU A N 1
ATOM 642 C CA . LEU A 1 82 ? -0.253 -3.044 8.098 1.00 85.31 82 LEU A CA 1
ATOM 643 C C . LEU A 1 82 ? -0.861 -4.350 8.627 1.00 85.31 82 LEU A C 1
ATOM 645 O O . LEU A 1 82 ? -1.901 -4.315 9.289 1.00 85.31 82 LEU A O 1
ATOM 649 N N . GLN A 1 83 ? -0.210 -5.499 8.412 1.00 85.69 83 GLN A N 1
ATOM 650 C CA . GLN A 1 83 ? -0.648 -6.773 8.997 1.00 85.69 83 GLN A CA 1
ATOM 651 C C . GLN A 1 83 ? -0.655 -6.734 10.529 1.00 85.69 83 GLN A C 1
ATOM 653 O O . GLN A 1 83 ? -1.584 -7.254 11.155 1.00 85.69 83 GLN A O 1
ATOM 658 N N . VAL A 1 84 ? 0.353 -6.106 11.143 1.00 87.00 84 VAL A N 1
ATOM 659 C CA . VAL A 1 84 ? 0.390 -5.914 12.599 1.00 87.00 84 VAL A CA 1
ATOM 660 C C . VAL A 1 84 ? -0.780 -5.042 13.046 1.00 87.00 84 VAL A C 1
ATOM 662 O O . VAL A 1 84 ? -1.494 -5.429 13.971 1.00 87.00 84 VAL A O 1
ATOM 665 N N . THR A 1 85 ? -1.037 -3.917 12.375 1.00 82.81 85 THR A N 1
ATOM 666 C CA . THR A 1 85 ? -2.170 -3.043 12.712 1.00 82.81 85 THR A CA 1
ATOM 667 C C . THR A 1 85 ? -3.511 -3.759 12.585 1.00 82.81 85 THR A C 1
ATOM 669 O O . THR A 1 85 ? -4.338 -3.661 13.490 1.00 82.81 85 THR A O 1
ATOM 672 N N . ARG A 1 86 ? -3.719 -4.536 11.517 1.00 83.25 86 ARG A N 1
ATOM 673 C CA . ARG A 1 86 ? -4.941 -5.333 11.338 1.00 83.25 86 ARG A CA 1
ATOM 674 C C . ARG A 1 86 ? -5.135 -6.326 12.481 1.00 83.25 86 ARG A C 1
ATOM 676 O O . ARG A 1 86 ? -6.239 -6.464 13.003 1.00 83.25 86 ARG A O 1
ATOM 683 N N . ARG A 1 87 ? -4.059 -6.996 12.903 1.00 84.62 87 ARG A N 1
ATOM 684 C CA . ARG A 1 87 ? -4.102 -7.924 14.037 1.00 84.62 87 ARG A CA 1
ATOM 685 C C . ARG A 1 87 ? -4.432 -7.207 15.343 1.00 84.62 87 ARG A C 1
ATOM 687 O O . ARG A 1 87 ? -5.214 -7.734 16.126 1.00 84.62 87 ARG A O 1
ATOM 694 N N . LEU A 1 88 ? -3.880 -6.014 15.566 1.00 83.31 88 LEU A N 1
ATOM 695 C CA . LEU A 1 88 ? -4.238 -5.188 16.719 1.00 83.31 88 LEU A CA 1
ATOM 696 C C . LEU A 1 88 ? -5.725 -4.825 16.689 1.00 83.31 88 LEU A C 1
ATOM 698 O O . LEU A 1 88 ? -6.401 -5.058 17.681 1.00 83.31 88 LEU A O 1
ATOM 702 N N . GLN A 1 89 ? -6.257 -4.362 15.554 1.00 80.75 89 GLN A N 1
ATOM 703 C CA . GLN A 1 89 ? -7.684 -4.053 15.404 1.00 80.75 89 GLN A CA 1
ATOM 704 C C . GLN A 1 89 ? -8.571 -5.257 15.753 1.00 80.75 89 GLN A C 1
ATOM 706 O O . GLN A 1 89 ? -9.496 -5.132 16.551 1.00 80.75 89 GLN A O 1
ATOM 711 N N . GLN A 1 90 ? -8.233 -6.446 15.251 1.00 81.62 90 GLN A N 1
ATOM 712 C CA . GLN A 1 90 ? -8.961 -7.681 15.562 1.00 81.62 90 GLN A CA 1
ATOM 713 C C . GLN A 1 90 ? -8.891 -8.087 17.039 1.00 81.62 90 GLN A C 1
ATOM 715 O O . GLN A 1 90 ? -9.825 -8.702 17.538 1.00 81.62 90 GLN A O 1
ATOM 720 N N . MET A 1 91 ? -7.799 -7.769 17.737 1.00 82.19 91 MET A N 1
ATOM 721 C CA . MET A 1 91 ? -7.639 -8.101 19.155 1.00 82.19 91 MET A CA 1
ATOM 722 C C . MET A 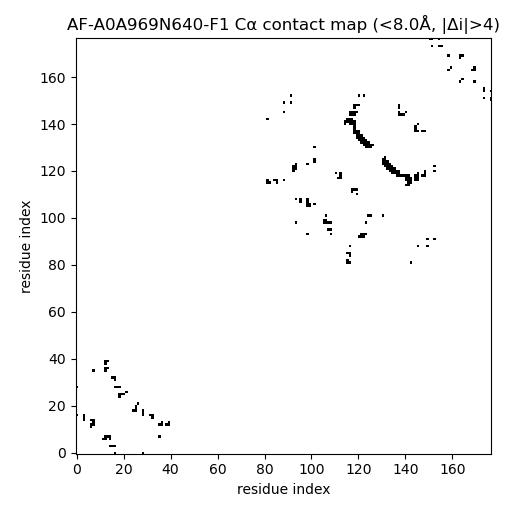1 91 ? -8.469 -7.213 20.088 1.00 82.19 91 MET A C 1
ATOM 724 O O . MET A 1 91 ? -8.698 -7.615 21.226 1.00 82.19 91 MET A O 1
ATOM 728 N N . ILE A 1 92 ? -8.871 -6.014 19.651 1.00 80.56 92 ILE A N 1
ATOM 729 C CA . ILE A 1 92 ? -9.657 -5.094 20.489 1.00 80.56 92 ILE A CA 1
ATOM 730 C C . ILE A 1 92 ? -11.166 -5.276 20.265 1.00 80.56 92 ILE A C 1
ATOM 732 O O . ILE A 1 92 ? -11.950 -4.998 21.170 1.00 80.56 92 ILE A O 1
ATOM 736 N N . LEU A 1 93 ? -11.592 -5.774 19.099 1.00 83.94 93 LEU A N 1
ATOM 737 C CA . LEU A 1 93 ? -13.000 -6.096 18.854 1.00 83.94 93 LEU A CA 1
ATOM 738 C C . LEU A 1 93 ? -13.509 -7.203 19.801 1.00 83.94 93 LEU A C 1
ATOM 740 O O . LEU A 1 93 ? -12.743 -8.113 20.133 1.00 83.94 93 LEU A O 1
ATOM 744 N N . PRO A 1 94 ? -14.798 -7.168 20.194 1.00 84.81 94 PRO A N 1
ATOM 745 C CA . PRO A 1 94 ? -15.400 -8.215 21.009 1.00 84.81 94 PRO A CA 1
ATOM 746 C C . PRO A 1 94 ? -15.229 -9.594 20.376 1.00 84.81 94 PRO A C 1
ATOM 748 O O . PRO A 1 94 ? -15.629 -9.826 19.228 1.00 84.81 94 PRO A O 1
ATOM 751 N N . GLY A 1 95 ? -14.640 -10.514 21.137 1.00 83.56 95 GLY A N 1
ATOM 752 C CA . GLY A 1 95 ? -14.467 -11.900 20.711 1.00 83.56 95 GLY A CA 1
ATOM 753 C C . GLY A 1 95 ? -15.781 -12.683 20.760 1.00 83.56 95 GLY A C 1
ATOM 754 O O . GLY A 1 95 ? -16.702 -12.333 21.492 1.00 83.56 95 GLY A O 1
ATOM 755 N N . ALA A 1 96 ? -15.857 -13.804 20.038 1.00 83.25 96 ALA A N 1
ATOM 756 C CA . ALA A 1 96 ? -17.058 -14.649 20.017 1.00 83.25 96 ALA A CA 1
ATOM 757 C C . ALA A 1 96 ? -17.501 -15.116 21.419 1.00 83.25 96 ALA A C 1
ATOM 759 O O . ALA A 1 96 ? -18.696 -15.188 21.696 1.00 83.25 96 ALA A O 1
ATOM 760 N N . THR A 1 97 ? -16.547 -15.395 22.315 1.00 81.94 97 THR A N 1
ATOM 761 C CA . THR A 1 97 ? -16.837 -15.765 23.708 1.00 81.94 97 THR A CA 1
ATOM 762 C C . THR A 1 97 ? -17.485 -14.615 24.476 1.00 81.94 97 THR A C 1
ATOM 764 O O . THR A 1 97 ? -18.503 -14.827 25.118 1.00 81.94 97 THR A O 1
ATOM 767 N N . GLU A 1 98 ? -16.943 -13.399 24.353 1.00 83.81 98 GLU A N 1
ATOM 768 C CA . GLU A 1 98 ? -17.479 -12.193 25.005 1.00 83.81 98 GLU A CA 1
ATOM 769 C C . GLU A 1 98 ? -18.911 -11.904 24.536 1.00 83.81 98 GLU A C 1
ATOM 771 O O . GLU A 1 98 ? -19.785 -11.618 25.349 1.00 83.81 98 GLU A O 1
ATOM 776 N N . LEU A 1 99 ? -19.180 -12.072 23.237 1.00 86.44 99 LEU A N 1
ATOM 777 C CA . LEU A 1 99 ? -20.522 -11.912 22.670 1.00 86.44 99 LEU A CA 1
ATOM 778 C C . LEU A 1 99 ? -21.511 -12.992 23.137 1.00 86.44 99 LEU A C 1
ATOM 780 O O . LEU A 1 99 ? -22.688 -12.696 23.321 1.00 86.44 99 LEU A O 1
ATOM 784 N N . SER A 1 100 ? -21.041 -14.224 23.352 1.00 85.00 100 SER A N 1
ATOM 785 C CA . SER A 1 100 ? -21.880 -15.349 23.804 1.00 85.00 100 SER A CA 1
ATOM 786 C C . SER A 1 100 ? -22.245 -15.270 25.290 1.00 85.00 100 SER A C 1
ATOM 788 O O . SER A 1 100 ? -23.187 -15.924 25.729 1.00 85.00 100 SER A O 1
ATOM 790 N N . GLU A 1 101 ? -21.488 -14.506 26.079 1.00 83.94 101 GLU A N 1
ATOM 791 C CA . GLU A 1 101 ? -21.723 -14.314 27.516 1.00 83.94 101 GLU A CA 1
ATOM 792 C C . GLU A 1 101 ? -22.740 -13.203 27.813 1.00 83.94 101 GLU A C 1
ATOM 794 O O . GLU A 1 101 ? -23.093 -12.977 28.974 1.00 83.94 101 GLU A O 1
ATOM 799 N N . VAL A 1 102 ? -23.240 -12.515 26.782 1.00 86.94 102 VAL A N 1
ATOM 800 C CA . VAL A 1 102 ? -24.236 -11.459 26.946 1.00 86.94 102 VAL A CA 1
ATOM 801 C C . VAL A 1 102 ? -25.581 -12.080 27.347 1.00 86.94 102 VAL A C 1
ATOM 803 O O . VAL A 1 102 ? -26.153 -12.857 26.583 1.00 86.94 102 VAL A O 1
ATOM 806 N N . PRO A 1 103 ? -26.117 -11.763 28.541 1.00 85.31 103 PRO A N 1
ATOM 807 C CA . PRO A 1 103 ? -27.357 -12.363 29.010 1.00 85.31 103 PRO A CA 1
ATOM 808 C C . PRO A 1 103 ? -28.537 -11.943 28.129 1.00 85.31 103 PRO A C 1
ATOM 810 O O . PRO A 1 103 ? -28.623 -10.797 27.690 1.00 85.31 103 PRO A O 1
ATOM 813 N N . ASP A 1 104 ? -29.457 -12.882 27.908 1.00 88.06 104 ASP A N 1
ATOM 814 C CA . ASP A 1 104 ? -30.732 -12.688 27.205 1.00 88.06 104 ASP A CA 1
ATOM 815 C C . ASP A 1 104 ? -30.638 -12.241 25.728 1.00 88.06 104 ASP A C 1
ATOM 817 O O . ASP A 1 104 ? -31.675 -12.002 25.104 1.00 88.06 104 ASP A O 1
ATOM 821 N N . LEU A 1 105 ? -29.436 -12.168 25.140 1.00 87.88 105 LEU A N 1
ATOM 822 C CA . LEU A 1 105 ? -29.215 -11.798 23.738 1.00 87.88 105 LEU A CA 1
ATOM 823 C C . LEU A 1 105 ? -28.337 -12.822 23.010 1.00 87.88 105 LEU A C 1
ATOM 825 O O . LEU A 1 105 ? -27.339 -13.294 23.540 1.00 87.88 105 LEU A O 1
ATOM 829 N N . ASP A 1 106 ? -28.690 -13.108 21.758 1.00 89.12 106 ASP A N 1
ATOM 830 C CA . ASP A 1 106 ? -27.849 -13.848 20.814 1.00 89.12 106 ASP A CA 1
ATOM 831 C C . ASP A 1 106 ? -27.183 -12.838 19.869 1.00 89.12 106 ASP A C 1
ATOM 833 O O . ASP A 1 106 ? -27.863 -12.191 19.065 1.00 89.12 106 ASP A O 1
ATOM 837 N N . ILE A 1 107 ? -25.872 -12.625 20.028 1.00 88.69 107 ILE A N 1
ATOM 838 C CA . ILE A 1 107 ? -25.122 -11.582 19.318 1.00 88.69 107 ILE A CA 1
ATOM 839 C C . ILE A 1 107 ? -24.018 -12.211 18.474 1.00 88.69 107 ILE A C 1
ATOM 841 O O . ILE A 1 107 ? -23.122 -12.884 18.980 1.00 88.69 107 ILE A O 1
ATOM 845 N N . ALA A 1 108 ? -24.032 -11.900 17.180 1.00 87.31 108 ALA A N 1
ATOM 846 C CA . ALA A 1 108 ? -22.960 -12.222 16.250 1.00 87.31 108 ALA A CA 1
ATOM 847 C C . ALA A 1 108 ? -22.315 -10.933 15.725 1.00 87.31 108 ALA A C 1
ATOM 849 O O . ALA A 1 108 ? -23.009 -9.998 15.326 1.00 87.31 108 ALA A O 1
ATOM 850 N N . GLY A 1 109 ? -20.983 -10.899 15.715 1.00 85.81 109 GLY A N 1
ATOM 851 C CA . GLY A 1 109 ? -20.189 -9.802 15.168 1.00 85.81 109 GLY A CA 1
ATOM 852 C C . GLY A 1 109 ? -19.338 -10.279 13.996 1.00 85.81 109 GLY A C 1
ATOM 853 O O . GLY A 1 109 ? -18.731 -11.349 14.056 1.00 85.81 109 GLY A O 1
ATOM 854 N N . PHE A 1 110 ? -19.285 -9.483 12.933 1.00 84.50 110 PHE A N 1
ATOM 855 C CA . PHE A 1 110 ? -18.390 -9.694 11.802 1.00 84.50 110 PHE A CA 1
ATOM 856 C C . PHE A 1 110 ? -17.911 -8.342 11.282 1.00 84.50 110 PHE A C 1
ATOM 858 O O . PHE A 1 110 ? -18.713 -7.427 11.108 1.00 84.50 110 PHE A O 1
ATOM 865 N N . MET A 1 111 ? -16.609 -8.226 11.030 1.00 81.69 111 MET A N 1
ATOM 866 C CA . MET A 1 111 ? -16.007 -7.044 10.424 1.00 81.69 111 MET A CA 1
ATOM 867 C C . MET A 1 111 ? -15.004 -7.481 9.364 1.00 81.69 111 MET A C 1
ATOM 869 O O . MET A 1 111 ? -14.025 -8.171 9.658 1.00 81.69 111 MET A O 1
ATOM 873 N N . GLU A 1 112 ? -15.243 -7.035 8.136 1.00 82.81 112 GLU A N 1
ATOM 874 C CA . GLU A 1 112 ? -14.340 -7.210 7.008 1.00 82.81 112 GLU A CA 1
ATOM 875 C C . GLU A 1 112 ? -13.924 -5.829 6.494 1.00 82.81 112 GLU A C 1
ATOM 877 O O . GLU A 1 112 ? -14.734 -5.124 5.891 1.00 82.81 112 GLU A O 1
ATOM 882 N N . PRO A 1 113 ? -12.679 -5.402 6.756 1.00 76.12 113 PRO A N 1
ATOM 883 C CA . PRO A 1 113 ? -12.164 -4.156 6.212 1.00 76.12 113 PRO A CA 1
ATOM 884 C C . PRO A 1 113 ? -12.147 -4.182 4.679 1.00 76.12 113 PRO A C 1
ATOM 886 O O . PRO A 1 113 ? -11.727 -5.172 4.083 1.00 76.12 113 PRO A O 1
ATOM 889 N N . ALA A 1 114 ? -12.534 -3.073 4.040 1.00 73.38 114 ALA A N 1
ATOM 890 C CA . ALA A 1 114 ? -12.461 -2.935 2.581 1.00 73.38 114 ALA A CA 1
ATOM 891 C C . ALA A 1 114 ? -11.012 -2.917 2.047 1.00 73.38 114 ALA A C 1
ATOM 893 O O . ALA A 1 114 ? -10.757 -3.372 0.937 1.00 73.38 114 ALA A O 1
ATOM 894 N N . ASN A 1 115 ? -10.080 -2.397 2.853 1.00 73.62 115 ASN A N 1
ATOM 895 C CA . ASN A 1 115 ? -8.637 -2.361 2.591 1.00 73.62 115 ASN A CA 1
ATOM 896 C C . ASN A 1 115 ? -7.895 -3.123 3.712 1.00 73.62 115 ASN A C 1
ATOM 898 O O . ASN A 1 115 ? -8.425 -4.067 4.293 1.00 73.62 115 ASN A O 1
ATOM 902 N N . GLU A 1 116 ? -6.672 -2.727 4.064 1.00 74.56 116 GLU A N 1
ATOM 903 C CA . GLU A 1 116 ? -5.884 -3.388 5.108 1.00 74.56 116 GLU A CA 1
ATOM 904 C C . GLU A 1 116 ? -6.413 -3.116 6.527 1.00 74.56 116 GLU A C 1
ATOM 906 O O . GLU A 1 116 ? -6.307 -3.986 7.394 1.00 74.56 116 GLU A O 1
ATOM 911 N N . VAL A 1 117 ? -6.999 -1.931 6.760 1.00 80.12 117 VAL A N 1
ATOM 912 C CA . VAL A 1 117 ? -7.564 -1.490 8.051 1.00 80.12 117 VAL A CA 1
ATOM 913 C C . VAL A 1 117 ? -8.858 -0.697 7.816 1.00 80.12 117 VAL A C 1
ATOM 915 O O . VAL A 1 117 ? -8.926 0.123 6.895 1.00 80.12 117 VAL A O 1
ATOM 918 N N . GLY A 1 118 ? -9.889 -0.959 8.628 1.00 81.62 118 GLY A N 1
ATOM 919 C CA . GLY A 1 118 ? -11.218 -0.335 8.524 1.00 81.62 118 GLY A CA 1
ATOM 920 C C . GLY A 1 118 ? -11.424 0.830 9.497 1.00 81.62 118 GLY A C 1
ATOM 921 O O . GLY A 1 118 ? -10.723 0.915 10.504 1.00 81.62 118 GLY A O 1
ATOM 922 N N . GLY A 1 119 ? -12.366 1.727 9.187 1.00 84.56 119 GLY A N 1
ATOM 923 C CA . GLY A 1 119 ? -12.835 2.783 10.101 1.00 84.56 119 GLY A CA 1
ATOM 924 C C . GLY A 1 119 ? -14.001 2.346 10.994 1.00 84.56 119 GLY A C 1
ATOM 925 O O . GLY A 1 119 ? -14.276 2.991 12.004 1.00 84.56 119 GLY A O 1
ATOM 926 N N . ASP A 1 120 ? -14.657 1.247 10.633 1.00 86.94 120 ASP A N 1
ATOM 927 C CA . ASP A 1 120 ? -15.794 0.681 11.341 1.00 86.94 120 ASP A CA 1
ATOM 928 C C . ASP A 1 120 ? -15.396 0.206 12.738 1.00 86.94 120 ASP A C 1
ATOM 930 O O . ASP A 1 120 ? -14.317 -0.342 12.965 1.00 86.94 120 ASP A O 1
ATOM 934 N N . TYR A 1 121 ? -16.307 0.381 13.682 1.00 86.31 121 TYR A N 1
ATOM 935 C CA . TYR A 1 121 ? -16.152 0.049 15.086 1.00 86.31 121 TYR A CA 1
ATOM 936 C C . TYR A 1 121 ? -17.429 -0.606 15.590 1.00 86.31 121 TYR A C 1
ATOM 938 O O . TYR A 1 121 ? -18.526 -0.116 15.323 1.00 86.31 121 TYR A O 1
ATOM 946 N N . TYR A 1 122 ? -17.286 -1.671 16.376 1.00 88.38 122 TYR A N 1
ATOM 947 C CA . TYR A 1 122 ? -18.356 -2.135 17.246 1.00 88.38 122 TYR A CA 1
ATOM 948 C C . TYR A 1 122 ? -17.799 -2.603 18.592 1.00 88.38 122 TYR A C 1
ATOM 950 O O . TYR A 1 122 ? -16.660 -3.067 18.684 1.00 88.38 122 TYR A O 1
ATOM 958 N N . ASP A 1 123 ? -18.613 -2.491 19.637 1.00 87.94 123 ASP A N 1
ATOM 959 C CA . ASP A 1 123 ? -18.308 -2.985 20.979 1.00 87.94 123 ASP A CA 1
ATOM 960 C C . ASP A 1 123 ? -19.603 -3.397 21.675 1.00 87.94 123 ASP A C 1
ATOM 962 O O . ASP A 1 123 ? -20.656 -2.781 21.476 1.00 87.94 123 ASP A O 1
ATOM 966 N N . VAL A 1 124 ? -19.528 -4.448 22.481 1.00 87.50 124 VAL A N 1
ATOM 967 C CA . VAL A 1 124 ? -20.676 -5.006 23.199 1.00 87.50 124 VAL A CA 1
ATOM 968 C C . VAL A 1 124 ? -20.222 -5.292 24.611 1.00 87.50 124 VAL A C 1
ATOM 970 O O . VAL A 1 124 ? -19.348 -6.121 24.829 1.00 87.50 124 VAL A O 1
ATOM 973 N N . LEU A 1 125 ? -20.794 -4.571 25.567 1.00 80.94 125 LEU A N 1
ATOM 974 C CA . LEU A 1 125 ? -20.323 -4.569 26.944 1.00 80.94 125 LEU A CA 1
ATOM 975 C C . LEU A 1 125 ? -21.490 -4.796 27.894 1.00 80.94 125 LEU A C 1
ATOM 977 O O . LEU A 1 125 ? -22.561 -4.202 27.743 1.00 80.94 125 LEU A O 1
ATOM 981 N N . VAL A 1 126 ? -21.255 -5.620 28.910 1.00 80.81 126 VAL A N 1
ATOM 982 C CA . VAL A 1 126 ? -22.227 -5.918 29.962 1.00 80.81 126 VAL A CA 1
ATOM 983 C C . VAL A 1 126 ? -21.726 -5.317 31.266 1.00 80.81 126 VAL A C 1
ATOM 985 O O . VAL A 1 126 ? -20.690 -5.712 31.793 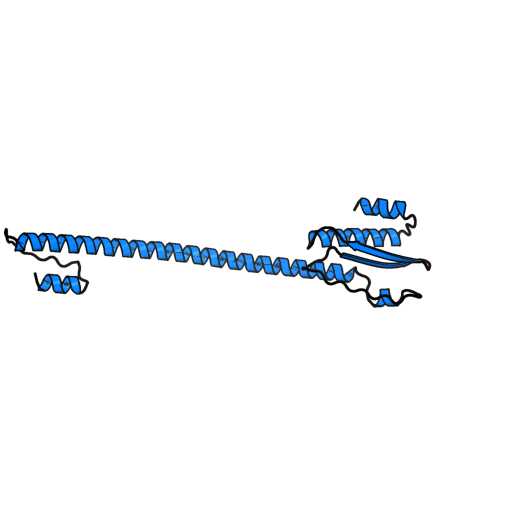1.00 80.81 126 VAL A O 1
ATOM 988 N N . ASP A 1 127 ? -22.469 -4.350 31.795 1.00 76.69 127 ASP A N 1
ATOM 989 C CA . ASP A 1 127 ? -22.130 -3.648 33.029 1.00 76.69 127 ASP A CA 1
ATOM 990 C C . ASP A 1 127 ? -23.358 -3.576 33.942 1.00 76.69 127 ASP A C 1
ATOM 992 O O . ASP A 1 127 ? -24.357 -2.940 33.614 1.00 76.69 127 ASP A O 1
ATOM 996 N N . HIS A 1 128 ? -23.294 -4.240 35.101 1.00 76.44 128 HIS A N 1
ATOM 997 C CA . HIS A 1 128 ? -24.341 -4.205 36.137 1.00 76.44 128 HIS A CA 1
ATOM 998 C C . HIS A 1 128 ? -25.745 -4.584 35.623 1.00 76.44 128 HIS A C 1
ATOM 1000 O O . HIS A 1 128 ? -26.749 -3.991 36.020 1.00 76.44 128 HIS A O 1
ATOM 1006 N N . GLY A 1 129 ? -25.815 -5.563 34.716 1.00 78.56 129 GLY A N 1
ATOM 1007 C CA . GLY A 1 129 ? -27.064 -6.005 34.089 1.00 78.56 129 GLY A CA 1
ATOM 1008 C C . GLY A 1 129 ? -27.584 -5.073 32.990 1.00 78.56 129 GLY A C 1
ATOM 1009 O O . GLY A 1 129 ? -28.655 -5.324 32.447 1.00 78.56 129 GLY A O 1
ATOM 1010 N N . GLN A 1 130 ? -26.848 -4.011 32.645 1.00 82.00 130 GLN A N 1
ATOM 1011 C CA . GLN A 1 130 ? -27.123 -3.176 31.480 1.00 82.00 130 GLN A CA 1
ATOM 1012 C C . GLN A 1 130 ? -26.203 -3.570 30.330 1.00 82.00 130 GLN A C 1
ATOM 1014 O O . GLN A 1 130 ? -24.989 -3.699 30.501 1.00 82.00 130 GLN A O 1
ATOM 1019 N N . ILE A 1 131 ? -26.794 -3.722 29.151 1.00 86.31 131 ILE A N 1
ATOM 1020 C CA . ILE A 1 131 ? -26.082 -4.058 27.923 1.00 86.31 131 ILE A CA 1
ATOM 1021 C C . ILE A 1 131 ? -25.863 -2.758 27.152 1.00 86.31 131 ILE A C 1
ATOM 1023 O O . ILE A 1 131 ? -26.815 -2.041 26.839 1.00 86.31 131 ILE A O 1
ATOM 1027 N N . LYS A 1 132 ? -24.599 -2.435 26.877 1.00 85.25 132 LYS A N 1
ATOM 1028 C CA . LYS A 1 132 ? -24.183 -1.261 26.106 1.00 85.25 132 LYS A CA 1
ATOM 1029 C C . LYS A 1 132 ? -23.624 -1.751 24.778 1.00 85.25 132 LYS A C 1
ATOM 1031 O O . LYS A 1 132 ? -22.674 -2.527 24.760 1.00 85.25 132 LYS A O 1
ATOM 1036 N N . ILE A 1 133 ? -24.217 -1.290 23.681 1.00 87.94 133 ILE A N 1
ATOM 1037 C CA . ILE A 1 133 ? -23.778 -1.614 22.323 1.00 87.94 133 ILE A CA 1
ATOM 1038 C C . ILE A 1 133 ? -23.347 -0.311 21.660 1.00 87.94 133 ILE A C 1
ATOM 1040 O O . ILE A 1 133 ? -24.136 0.630 21.563 1.00 87.94 133 ILE A O 1
ATOM 1044 N N . GLY A 1 134 ? -22.085 -0.253 21.246 1.00 86.88 134 GLY A N 1
ATOM 1045 C CA . GLY A 1 134 ? -21.519 0.855 20.489 1.00 86.88 134 GLY A CA 1
ATOM 1046 C C . GLY A 1 134 ? -21.253 0.413 19.061 1.00 86.88 134 GLY A C 1
ATOM 1047 O O . GLY A 1 134 ? -20.695 -0.659 18.854 1.00 86.88 134 GLY A O 1
ATOM 104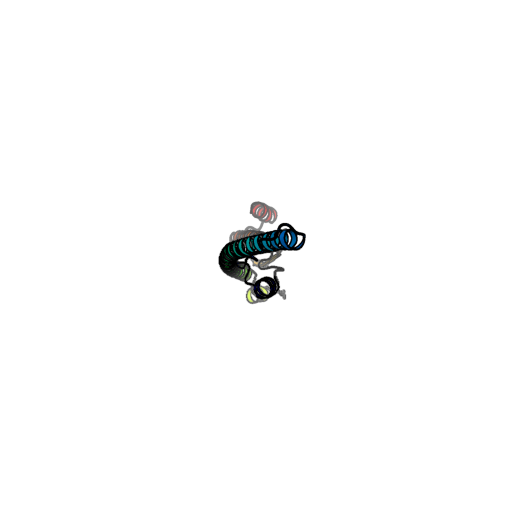8 N N . ILE A 1 135 ? -21.647 1.229 18.086 1.00 89.62 135 ILE A N 1
ATOM 1049 C CA . ILE A 1 135 ? -21.265 1.069 16.682 1.00 89.62 135 ILE A CA 1
ATOM 1050 C C . ILE A 1 135 ? -20.849 2.445 16.177 1.00 89.62 135 ILE A C 1
ATOM 1052 O O . ILE A 1 135 ? -21.504 3.443 16.484 1.00 89.62 135 ILE A O 1
ATOM 1056 N N . GLY A 1 136 ? -19.752 2.505 15.437 1.00 87.25 136 GLY A N 1
ATOM 1057 C CA . GLY A 1 136 ? -19.239 3.738 14.863 1.00 87.25 136 GLY A CA 1
ATOM 1058 C C . GLY A 1 136 ? -18.638 3.494 13.493 1.00 87.25 136 GLY A C 1
ATOM 1059 O O . GLY A 1 136 ? -18.165 2.401 13.202 1.00 87.25 136 GLY A O 1
ATOM 1060 N N . ASP A 1 137 ? -18.655 4.532 12.672 1.00 88.81 137 ASP A N 1
ATOM 1061 C CA . ASP A 1 137 ? -17.950 4.571 11.399 1.00 88.81 137 ASP A CA 1
ATOM 1062 C C . ASP A 1 137 ? -17.109 5.846 11.376 1.00 88.81 137 ASP A C 1
ATOM 1064 O O . ASP A 1 137 ? -17.625 6.964 11.500 1.00 88.81 137 ASP A O 1
ATOM 1068 N N . VAL A 1 138 ? -15.793 5.669 11.303 1.00 86.06 138 VAL A N 1
ATOM 1069 C CA . VAL A 1 138 ? -14.852 6.775 11.182 1.00 86.06 138 VAL A CA 1
ATOM 1070 C C . VAL A 1 138 ? -14.753 7.184 9.721 1.00 86.06 138 VAL A C 1
ATOM 1072 O O . VAL A 1 138 ? -14.303 6.419 8.874 1.00 86.06 138 VAL A O 1
ATOM 1075 N N . THR A 1 139 ? -15.069 8.449 9.443 1.00 83.44 139 THR A N 1
ATOM 1076 C CA . THR A 1 139 ? -14.992 9.004 8.090 1.00 83.44 139 THR A CA 1
ATOM 1077 C C . THR A 1 139 ? -13.591 8.850 7.491 1.00 83.44 139 THR A C 1
ATOM 1079 O O . THR A 1 139 ? -12.606 9.352 8.034 1.00 83.44 139 THR A O 1
ATOM 1082 N N . GLY A 1 140 ? -13.518 8.193 6.334 1.00 79.56 140 GLY A N 1
ATOM 1083 C CA . GLY A 1 140 ? -12.277 7.891 5.623 1.00 79.56 140 GLY A CA 1
ATOM 1084 C C . GLY A 1 140 ? -12.054 6.385 5.502 1.00 79.56 140 GLY A C 1
ATOM 1085 O O . GLY A 1 140 ? -12.955 5.592 5.742 1.00 79.56 140 GLY A O 1
ATOM 1086 N N . HIS A 1 141 ? -10.857 5.983 5.078 1.00 74.56 141 HIS A N 1
ATOM 1087 C CA . HIS A 1 141 ? -10.489 4.572 4.980 1.00 74.56 141 HIS A CA 1
ATOM 1088 C C . HIS A 1 141 ? -8.978 4.373 5.128 1.00 74.56 141 HIS A C 1
ATOM 1090 O O . HIS A 1 141 ? -8.181 5.275 4.849 1.00 74.56 141 HIS A O 1
ATOM 1096 N N . GLY A 1 142 ? -8.574 3.152 5.480 1.00 79.56 142 GLY A N 1
ATOM 1097 C CA . GLY A 1 142 ? -7.174 2.763 5.604 1.00 79.56 142 GLY A CA 1
ATOM 1098 C C . GLY A 1 142 ? -6.595 3.044 6.989 1.00 79.56 142 GLY A C 1
ATOM 1099 O O . GLY A 1 142 ? -7.300 3.096 7.996 1.00 79.56 142 GLY A O 1
ATOM 1100 N N . LEU A 1 143 ? -5.273 3.205 7.047 1.00 81.94 143 LEU A N 1
ATOM 1101 C CA . LEU A 1 143 ? -4.539 3.241 8.312 1.00 81.94 143 LEU A CA 1
ATOM 1102 C C . LEU A 1 143 ? -4.968 4.396 9.233 1.00 81.94 143 LEU A C 1
ATOM 1104 O O . LEU A 1 143 ? -5.095 4.199 10.436 1.00 81.94 143 LEU A O 1
ATOM 1108 N N . GLN A 1 144 ? -5.215 5.589 8.684 1.00 85.44 144 GLN A N 1
ATOM 1109 C CA . GLN A 1 144 ? -5.562 6.773 9.482 1.00 85.44 144 GLN A CA 1
ATOM 1110 C C . GLN A 1 144 ? -6.906 6.617 10.207 1.00 85.44 144 GLN A C 1
ATOM 1112 O O . GLN A 1 144 ? -6.976 6.853 11.414 1.00 85.44 144 GLN A O 1
ATOM 1117 N N . SER A 1 145 ? -7.953 6.182 9.496 1.00 87.62 145 SER A N 1
ATOM 1118 C CA . SER A 1 145 ? -9.271 5.940 10.096 1.00 87.62 145 SER A CA 1
ATOM 1119 C C . SER A 1 145 ? -9.219 4.790 11.100 1.00 87.62 145 SER A C 1
ATOM 1121 O O . SER A 1 145 ? -9.822 4.886 12.164 1.00 87.62 145 SER A O 1
ATOM 1123 N N . GLY A 1 146 ? -8.430 3.749 10.814 1.00 85.12 146 GLY A N 1
ATOM 1124 C CA . GLY A 1 146 ? -8.204 2.636 11.734 1.00 85.12 146 GLY A CA 1
ATOM 1125 C C . GLY A 1 146 ? -7.524 3.041 13.041 1.00 85.12 146 GLY A C 1
ATOM 1126 O O . GLY A 1 146 ? -7.938 2.608 14.113 1.00 85.12 146 GLY A O 1
ATOM 1127 N N . VAL A 1 147 ? -6.512 3.911 12.986 1.00 85.94 147 VAL A N 1
ATOM 1128 C CA . VAL A 1 147 ? -5.856 4.433 14.198 1.00 85.94 147 VAL A CA 1
ATOM 1129 C C . VAL A 1 147 ? -6.825 5.276 15.029 1.00 85.94 147 VAL A C 1
ATOM 1131 O O . VAL A 1 147 ? -6.876 5.112 16.246 1.00 85.94 147 VAL A O 1
ATOM 1134 N N . LEU A 1 148 ? -7.628 6.135 14.395 1.00 88.81 148 LEU A N 1
ATOM 1135 C CA . LEU A 1 148 ? -8.635 6.924 15.109 1.00 88.81 148 LEU A CA 1
ATOM 1136 C C . LEU A 1 148 ? -9.712 6.027 15.743 1.00 88.81 148 LEU A C 1
ATOM 1138 O O . LEU A 1 148 ? -10.061 6.218 16.906 1.00 88.81 148 LEU A O 1
ATOM 1142 N N . MET A 1 149 ? -10.171 5.002 15.022 1.00 88.31 149 MET A N 1
ATOM 1143 C CA . MET A 1 149 ? -11.077 3.973 15.540 1.00 88.31 149 MET A CA 1
ATOM 1144 C C . MET A 1 149 ? -10.505 3.294 16.795 1.00 88.31 149 MET A C 1
ATOM 1146 O O . MET A 1 149 ? -11.194 3.214 17.813 1.00 88.31 149 MET A O 1
ATOM 1150 N N . LEU A 1 150 ? -9.223 2.905 16.780 1.00 87.19 150 LEU A N 1
ATOM 1151 C CA . LEU A 1 150 ? -8.540 2.321 17.941 1.00 87.19 150 LEU A CA 1
ATOM 1152 C C . LEU A 1 150 ? -8.488 3.287 19.136 1.00 87.19 150 LEU A C 1
ATOM 1154 O O . LEU A 1 150 ? -8.682 2.869 20.282 1.00 87.19 150 LEU A O 1
ATOM 1158 N N . MET A 1 151 ? -8.238 4.576 18.890 1.00 89.31 151 MET A N 1
ATOM 1159 C CA . MET A 1 151 ? -8.219 5.603 19.937 1.00 89.31 151 MET A CA 1
ATOM 1160 C C . MET A 1 151 ? -9.601 5.780 20.574 1.00 89.31 151 MET A C 1
ATOM 1162 O O . MET A 1 151 ? -9.714 5.755 21.801 1.00 89.31 151 MET A O 1
ATOM 1166 N N . VAL A 1 152 ? -10.651 5.895 19.754 1.00 89.12 152 VAL A N 1
ATOM 1167 C CA . VAL A 1 152 ? -12.044 6.009 20.212 1.00 89.12 152 VAL A CA 1
ATOM 1168 C C . VAL A 1 152 ? -12.441 4.778 21.024 1.00 89.12 152 VAL A C 1
ATOM 1170 O O . VAL A 1 152 ? -12.943 4.918 22.138 1.00 89.12 152 VAL A O 1
ATOM 1173 N N . GLN A 1 153 ? -12.149 3.574 20.530 1.00 86.81 153 GLN A N 1
ATOM 1174 C CA . GLN A 1 153 ? -12.446 2.327 21.234 1.00 86.81 153 GLN A CA 1
ATOM 1175 C C . GLN A 1 153 ? -11.709 2.227 22.577 1.00 86.81 153 GLN A C 1
ATOM 1177 O O . GLN A 1 153 ? -12.295 1.843 23.591 1.00 86.81 153 GLN A O 1
ATOM 1182 N N . THR A 1 154 ? -10.434 2.617 22.615 1.00 88.56 154 THR A N 1
ATOM 1183 C CA . THR A 1 154 ? -9.648 2.640 23.858 1.00 88.56 154 THR A CA 1
ATOM 1184 C C . THR A 1 154 ? -10.245 3.623 24.867 1.00 88.56 154 THR A C 1
ATOM 1186 O O . THR A 1 154 ? -10.360 3.301 26.054 1.00 88.56 154 THR A O 1
ATOM 1189 N N . ALA A 1 155 ? -10.673 4.802 24.411 1.00 90.44 155 ALA A N 1
ATOM 1190 C CA . ALA A 1 155 ? -11.341 5.787 25.253 1.00 90.44 155 ALA A CA 1
ATOM 1191 C C . ALA A 1 155 ? -12.693 5.272 25.776 1.00 90.44 155 ALA A C 1
ATOM 1193 O O . ALA A 1 155 ? -12.949 5.384 26.975 1.00 90.44 155 ALA A O 1
ATOM 1194 N N . VAL A 1 156 ? -13.510 4.632 24.927 1.00 88.00 156 VAL A N 1
ATOM 1195 C CA . VAL A 1 156 ? -14.768 3.973 25.327 1.00 88.00 156 VAL A CA 1
ATOM 1196 C C . VAL A 1 156 ? -14.511 2.956 26.439 1.00 88.00 156 VAL A C 1
ATOM 1198 O O . VAL A 1 156 ? -15.096 3.068 27.517 1.00 88.00 156 VAL A O 1
ATOM 1201 N N . ARG A 1 157 ? -13.596 2.001 26.222 1.00 85.50 157 ARG A N 1
ATOM 1202 C CA . ARG A 1 157 ? -13.280 0.957 27.212 1.00 85.50 157 ARG A CA 1
ATOM 1203 C C . ARG A 1 157 ? -12.752 1.547 28.519 1.00 85.50 157 ARG A C 1
ATOM 1205 O O . ARG A 1 157 ? -13.150 1.105 29.594 1.00 85.50 157 ARG A O 1
ATOM 1212 N N . THR A 1 158 ? -11.927 2.590 28.447 1.00 88.56 158 THR A N 1
ATOM 1213 C CA . THR A 1 158 ? -11.403 3.281 29.636 1.00 88.56 158 THR A CA 1
ATOM 1214 C C . THR A 1 158 ? -12.515 3.962 30.435 1.00 88.56 158 THR A C 1
ATOM 1216 O O . THR A 1 158 ? -12.594 3.784 31.649 1.00 88.56 158 THR A O 1
ATOM 1219 N N . LEU A 1 159 ? -13.407 4.703 29.771 1.00 88.44 159 LEU A N 1
ATOM 1220 C C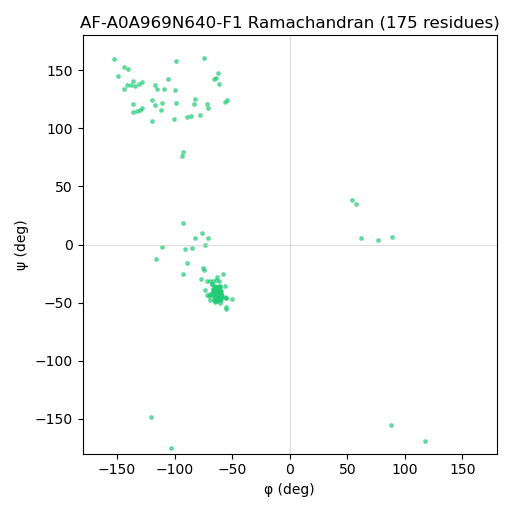A . LEU A 1 159 ? -14.534 5.378 30.424 1.00 88.44 159 LEU A CA 1
ATOM 1221 C C . LEU A 1 159 ? -15.474 4.389 31.119 1.00 88.44 159 LEU A C 1
ATOM 1223 O O . LEU A 1 159 ? -15.985 4.676 32.204 1.00 88.44 159 LEU A O 1
ATOM 1227 N N . LEU A 1 160 ? -15.659 3.209 30.526 1.00 81.94 160 LEU A N 1
ATOM 1228 C CA . LEU A 1 160 ? -16.458 2.135 31.108 1.00 81.94 160 LEU A CA 1
ATOM 1229 C C . LEU A 1 160 ? -15.796 1.513 32.337 1.00 81.94 160 LEU A C 1
ATOM 1231 O O . LEU A 1 160 ? -16.468 1.338 33.349 1.00 81.94 160 LEU A O 1
ATOM 1235 N N . VAL A 1 161 ? -14.486 1.246 32.294 1.00 83.19 161 VAL A N 1
ATOM 1236 C CA . VAL A 1 161 ? -13.724 0.771 33.466 1.00 83.19 161 VAL A CA 1
ATOM 1237 C C . VAL A 1 161 ? -13.758 1.800 34.602 1.00 83.19 161 VAL A C 1
ATOM 1239 O O . VAL A 1 161 ? -13.865 1.432 35.771 1.00 83.19 161 VAL A O 1
ATOM 1242 N N . CYS A 1 162 ? -13.733 3.094 34.276 1.00 86.81 162 CYS A N 1
ATOM 1243 C CA . CYS A 1 162 ? -13.915 4.178 35.245 1.00 86.81 162 CYS A CA 1
ATOM 1244 C C . CYS A 1 162 ? -15.366 4.346 35.726 1.00 86.81 162 CYS A C 1
ATOM 1246 O O . CYS A 1 162 ? -15.625 5.207 36.568 1.00 86.81 162 CYS A O 1
ATOM 1248 N N . ASN A 1 163 ? -16.296 3.524 35.233 1.00 83.88 163 ASN A N 1
ATOM 1249 C CA . ASN A 1 163 ? -17.703 3.519 35.606 1.00 83.88 163 ASN A CA 1
ATOM 1250 C C . ASN A 1 163 ? -18.393 4.879 35.365 1.00 83.88 163 ASN A C 1
ATOM 1252 O O . ASN A 1 163 ? -19.269 5.278 36.136 1.00 83.88 163 ASN A O 1
ATOM 1256 N N . GLU A 1 164 ? -18.002 5.597 34.302 1.00 85.62 164 GLU A N 1
ATOM 1257 C CA . GLU A 1 164 ? -18.722 6.791 33.851 1.00 85.62 164 GLU A CA 1
ATOM 1258 C C . GLU A 1 164 ? -20.054 6.361 33.225 1.00 85.62 164 GLU A C 1
ATOM 1260 O O . GLU A 1 164 ? -20.105 5.566 32.283 1.00 85.62 164 GLU A O 1
ATOM 1265 N N . ARG A 1 165 ? -21.151 6.862 33.793 1.00 80.94 165 ARG A N 1
ATOM 1266 C CA . ARG A 1 165 ? -22.522 6.446 33.460 1.00 80.94 165 ARG A CA 1
ATOM 1267 C C . ARG A 1 165 ? -23.347 7.571 32.864 1.00 80.94 165 ARG A C 1
ATOM 1269 O O . ARG A 1 165 ? -24.426 7.295 32.351 1.00 80.94 165 ARG A O 1
ATOM 1276 N N . ASP A 1 166 ? -22.874 8.812 32.947 1.00 88.12 166 ASP A N 1
ATOM 1277 C CA . ASP A 1 166 ? -23.545 9.962 32.355 1.00 88.12 166 ASP A CA 1
ATOM 1278 C C . ASP A 1 166 ? -23.273 9.990 30.840 1.00 88.12 166 ASP A C 1
ATOM 1280 O O . ASP A 1 166 ? -22.138 10.265 30.432 1.00 88.12 166 ASP A O 1
ATOM 1284 N N . PRO A 1 167 ? -24.285 9.745 29.982 1.00 85.62 167 PRO A N 1
ATOM 1285 C CA . PRO A 1 167 ? -24.091 9.695 28.535 1.00 85.62 167 PRO A CA 1
ATOM 1286 C C . PRO A 1 167 ? -23.579 11.019 27.960 1.00 85.62 167 PRO A C 1
ATOM 1288 O O . PRO A 1 167 ? -22.825 11.017 26.987 1.00 85.62 167 PRO A O 1
ATOM 1291 N N . ILE A 1 168 ? -23.951 12.154 28.565 1.00 91.38 168 ILE A N 1
ATOM 1292 C CA . ILE A 1 168 ? -23.525 13.476 28.096 1.00 91.38 168 ILE A CA 1
ATOM 1293 C C . ILE A 1 168 ? -22.032 13.642 28.358 1.00 91.38 168 ILE A C 1
ATOM 1295 O O . ILE A 1 168 ? -21.292 14.028 27.452 1.00 91.38 168 ILE A O 1
ATOM 1299 N N . LYS A 1 169 ? -21.564 13.318 29.569 1.00 90.62 169 LYS A N 1
ATOM 1300 C CA . LYS A 1 169 ? -20.128 13.368 29.891 1.00 90.62 169 LYS A CA 1
ATOM 1301 C C . LYS A 1 169 ? -19.337 12.364 29.074 1.00 90.62 169 LYS A C 1
ATOM 1303 O O . LYS A 1 169 ? -18.293 12.728 28.544 1.00 90.62 169 LYS A O 1
ATOM 1308 N N . PHE A 1 170 ? -19.856 11.149 28.926 1.00 89.75 170 PHE A N 1
ATOM 1309 C CA . PHE A 1 170 ? -19.236 10.087 28.146 1.00 89.75 170 PHE A CA 1
ATOM 1310 C C . PHE A 1 170 ? -18.958 10.540 26.706 1.00 89.75 170 PHE A C 1
ATOM 1312 O O . PHE A 1 170 ? -17.810 10.539 26.261 1.00 89.75 170 PHE A O 1
ATOM 1319 N N . LEU A 1 171 ? -19.985 11.038 26.009 1.00 89.88 171 LEU A N 1
ATOM 1320 C CA . LEU A 1 171 ? -19.843 11.549 24.643 1.00 89.88 171 LEU A CA 1
ATOM 1321 C C . LEU A 1 171 ? -19.007 12.834 24.580 1.00 89.88 171 LEU A C 1
ATOM 1323 O O . LEU A 1 171 ? -18.256 13.032 23.629 1.00 89.88 171 LEU A O 1
ATOM 1327 N N . THR A 1 172 ? -19.078 13.695 25.599 1.00 92.94 172 THR A N 1
ATOM 1328 C CA . THR A 1 172 ? -18.251 14.913 25.668 1.00 92.94 172 THR A CA 1
ATOM 1329 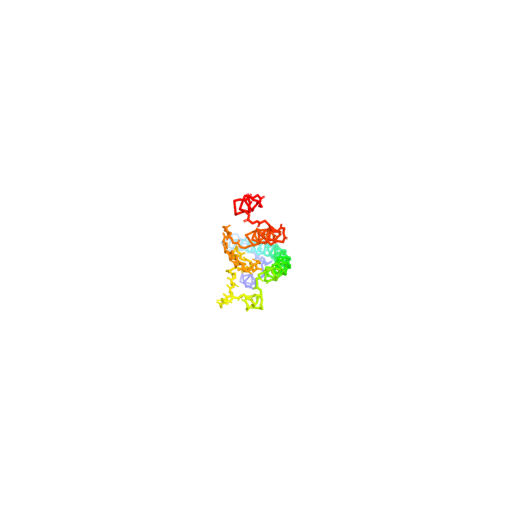C C . THR A 1 172 ? -16.764 14.590 25.786 1.00 92.94 172 THR A C 1
ATOM 1331 O O . THR A 1 172 ? -15.945 15.306 25.211 1.00 92.94 172 THR A O 1
ATOM 1334 N N . ILE A 1 173 ? -16.401 13.542 26.532 1.00 90.25 173 ILE A N 1
ATOM 1335 C CA . ILE A 1 173 ? -15.009 13.095 26.652 1.00 90.25 173 ILE A CA 1
ATOM 1336 C C . ILE A 1 173 ? -14.556 12.438 25.348 1.00 90.25 173 ILE A C 1
ATOM 1338 O O . ILE A 1 173 ? -13.470 12.756 24.872 1.00 90.25 173 ILE A O 1
ATOM 1342 N N . LEU A 1 174 ? -15.395 11.595 24.737 1.00 89.62 174 LEU A N 1
ATOM 1343 C CA . LEU A 1 174 ? -15.081 10.985 23.442 1.00 89.62 174 LEU A CA 1
ATOM 1344 C C . LEU A 1 174 ? -14.873 12.012 22.330 1.00 89.62 174 LEU A C 1
ATOM 1346 O O . LEU A 1 174 ? -13.966 11.848 21.530 1.00 89.62 174 LEU A O 1
ATOM 1350 N N . ASN A 1 175 ? -15.633 13.109 22.315 1.00 91.06 175 ASN A N 1
ATOM 1351 C CA . ASN A 1 175 ? -15.483 14.180 21.323 1.00 91.06 175 ASN A CA 1
ATOM 1352 C C . ASN A 1 175 ? -14.201 15.029 21.497 1.00 91.06 175 ASN A C 1
ATOM 1354 O O . ASN A 1 175 ? -14.045 16.069 20.859 1.00 91.06 175 ASN A O 1
ATOM 1358 N N . ARG A 1 176 ? -13.314 14.651 22.424 1.00 88.31 176 ARG A N 1
ATOM 1359 C CA . ARG A 1 176 ? -11.992 15.265 22.625 1.00 88.31 176 ARG A CA 1
ATOM 1360 C C . ARG A 1 176 ? -10.840 14.336 22.239 1.00 88.31 176 ARG A C 1
ATOM 1362 O O . ARG A 1 176 ? -9.690 14.744 22.398 1.00 88.31 176 ARG A O 1
ATOM 1369 N N . VAL A 1 177 ? -11.159 13.111 21.819 1.00 81.75 177 VAL A N 1
ATOM 1370 C CA . VAL A 1 177 ? -10.232 12.156 21.196 1.00 81.75 177 VAL A CA 1
ATOM 1371 C C . VAL A 1 177 ? -9.995 12.586 19.756 1.00 81.75 177 VAL A C 1
ATOM 1373 O O . VAL A 1 177 ? -8.814 12.567 19.350 1.00 81.75 177 VAL A O 1
#

pLDDT: mean 86.39, std 6.96, range [61.5, 98.0]